Protein AF-A0AAN8FC14-F1 (afdb_monomer_lite)

InterPro domains:
  IPR001893 Cysteine-rich Golgi apparatus protein 1 repeat [PF00839] (1-31)
  IPR001893 Cysteine-rich Golgi apparatus protein 1 repeat [PF00839] (41-71)
  IPR039728 Golgi apparatus protein 1 [PTHR11884] (1-72)

Foldseek 3Di:
DPPVLCVQCVVLCVVQPVPDDDPVSLVSCLPPVSLVVGDPRNNVVSVVVVVVVVVVVVVPPDPVVPDDDPPPD

pLDDT: mean 73.95, std 16.07, range [43.5, 90.38]

Organism: Trichostrongylus colubriformis (NCBI:txid6319)

Structure (mmCIF, N/CA/C/O backbone):
data_AF-A0AAN8FC14-F1
#
_entry.id   AF-A0AAN8FC14-F1
#
loop_
_atom_site.group_PDB
_atom_site.id
_atom_site.type_symbol
_atom_site.label_atom_id
_atom_site.label_alt_id
_atom_site.label_comp_id
_atom_site.label_asym_id
_atom_site.label_entity_id
_atom_site.label_seq_id
_atom_site.pdbx_PDB_ins_code
_atom_site.Cartn_x
_atom_site.Cartn_y
_atom_site.Cartn_z
_atom_site.occupancy
_atom_site.B_iso_or_equiv
_atom_site.auth_seq_id
_atom_site.auth_comp_id
_atom_site.auth_asym_id
_atom_site.auth_atom_id
_atom_site.pdbx_PDB_model_num
ATOM 1 N N . MET A 1 1 ? 12.900 -11.003 -11.005 1.00 47.16 1 MET A N 1
ATOM 2 C CA . MET A 1 1 ? 12.307 -9.927 -10.185 1.00 47.16 1 MET A CA 1
ATOM 3 C C . MET A 1 1 ? 10.856 -9.761 -10.606 1.00 47.16 1 MET A C 1
ATOM 5 O O . MET A 1 1 ? 10.611 -9.804 -11.806 1.00 47.16 1 MET A O 1
ATOM 9 N N . ASP A 1 2 ? 9.908 -9.634 -9.675 1.00 56.59 2 ASP A N 1
ATOM 10 C CA . ASP A 1 2 ? 8.484 -9.424 -9.987 1.00 56.59 2 ASP A CA 1
ATOM 11 C C . ASP A 1 2 ? 8.252 -8.032 -10.601 1.00 56.59 2 ASP A C 1
ATOM 13 O O . ASP A 1 2 ? 7.820 -7.087 -9.938 1.00 56.59 2 ASP A O 1
ATOM 17 N N . ASP A 1 3 ? 8.574 -7.907 -11.887 1.00 66.12 3 ASP A N 1
ATOM 18 C CA . ASP A 1 3 ? 8.483 -6.674 -12.680 1.00 66.12 3 ASP A CA 1
ATOM 19 C C . ASP A 1 3 ? 7.052 -6.097 -12.675 1.00 66.12 3 ASP A C 1
ATOM 21 O O . ASP A 1 3 ? 6.843 -4.885 -12.753 1.00 66.12 3 ASP A O 1
ATOM 25 N N . GLU A 1 4 ? 6.052 -6.968 -12.509 1.00 75.00 4 GLU A N 1
ATOM 26 C CA . GLU A 1 4 ? 4.638 -6.602 -12.473 1.00 75.00 4 GLU A CA 1
ATOM 27 C C . GLU A 1 4 ? 4.249 -5.845 -11.196 1.00 75.00 4 GLU A C 1
ATOM 29 O O . GLU A 1 4 ? 3.579 -4.815 -11.288 1.00 75.00 4 GLU A O 1
ATOM 34 N N . LEU A 1 5 ? 4.710 -6.279 -10.015 1.00 78.81 5 LEU A N 1
ATOM 35 C CA . LEU A 1 5 ? 4.427 -5.586 -8.754 1.00 78.81 5 LEU A CA 1
ATOM 36 C C . LEU A 1 5 ? 5.041 -4.184 -8.777 1.00 78.81 5 LEU A C 1
ATOM 38 O O . LEU A 1 5 ? 4.350 -3.209 -8.495 1.00 78.81 5 LEU A O 1
ATOM 42 N N . GLN A 1 6 ? 6.318 -4.061 -9.153 1.00 79.56 6 GLN A N 1
ATOM 43 C CA . GLN A 1 6 ? 6.977 -2.756 -9.199 1.00 79.56 6 GLN A CA 1
ATOM 44 C C . GLN A 1 6 ? 6.342 -1.819 -10.232 1.00 79.56 6 GLN A C 1
ATOM 46 O O . GLN A 1 6 ? 6.268 -0.619 -9.976 1.00 79.56 6 GLN A O 1
ATOM 51 N N . LYS A 1 7 ? 5.825 -2.335 -11.356 1.00 83.31 7 LYS A N 1
ATOM 52 C CA . LYS A 1 7 ? 5.040 -1.539 -12.315 1.00 83.31 7 LYS A CA 1
ATOM 53 C C . LYS A 1 7 ? 3.699 -1.092 -11.741 1.00 83.31 7 LYS A C 1
ATOM 55 O O . LYS A 1 7 ? 3.392 0.097 -11.792 1.00 83.31 7 LYS A O 1
ATOM 60 N N . LYS A 1 8 ? 2.922 -2.021 -11.180 1.00 85.31 8 LYS A N 1
ATOM 61 C CA . LYS A 1 8 ? 1.577 -1.778 -10.623 1.00 85.31 8 LYS A CA 1
ATOM 62 C C . LYS A 1 8 ? 1.609 -0.866 -9.397 1.00 85.31 8 LYS A C 1
ATOM 64 O O . LYS A 1 8 ? 0.701 -0.068 -9.197 1.00 85.31 8 LYS A O 1
ATOM 69 N N . CYS A 1 9 ? 2.665 -0.972 -8.598 1.00 86.06 9 CYS A N 1
ATOM 70 C CA .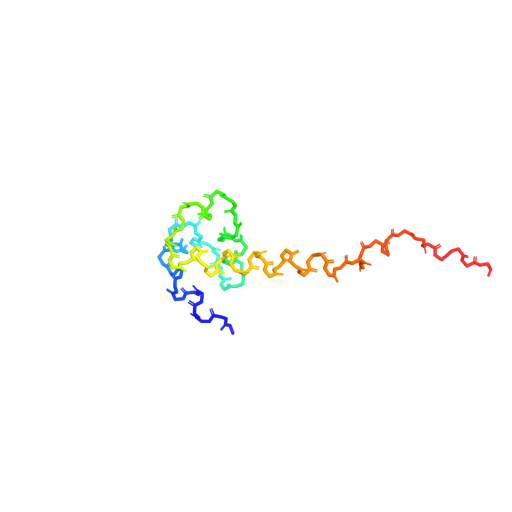 CYS A 1 9 ? 2.866 -0.214 -7.370 1.00 86.06 9 CYS A CA 1
ATOM 71 C C . CYS A 1 9 ? 3.804 0.985 -7.546 1.00 86.06 9 CYS A C 1
ATOM 73 O O . CYS A 1 9 ? 4.092 1.650 -6.561 1.00 86.06 9 CYS A O 1
ATOM 75 N N . LYS A 1 10 ? 4.291 1.302 -8.756 1.00 86.94 10 LYS A N 1
ATOM 76 C CA . LYS A 1 10 ? 5.321 2.340 -8.980 1.00 86.94 10 LYS A CA 1
ATOM 77 C C . LYS A 1 10 ? 4.986 3.681 -8.320 1.00 86.94 10 LYS A C 1
ATOM 79 O O . LYS A 1 10 ? 5.858 4.309 -7.723 1.00 86.94 10 LYS A O 1
ATOM 84 N N . TYR A 1 11 ? 3.727 4.106 -8.426 1.00 88.38 11 TYR A N 1
ATOM 85 C CA . TYR A 1 11 ? 3.236 5.341 -7.816 1.00 88.38 11 TYR A CA 1
ATOM 86 C C . TYR A 1 11 ? 3.277 5.274 -6.282 1.00 88.38 11 TYR A C 1
ATOM 88 O O . TYR A 1 11 ? 3.835 6.159 -5.634 1.00 88.38 11 TYR A O 1
ATOM 96 N N . ASP A 1 12 ? 2.740 4.198 -5.709 1.00 88.88 12 ASP A N 1
ATOM 97 C CA . ASP A 1 12 ? 2.710 3.977 -4.264 1.00 88.88 12 ASP A CA 1
ATOM 98 C C . ASP A 1 12 ? 4.121 3.815 -3.678 1.00 88.88 12 ASP A C 1
ATOM 100 O O . ASP A 1 12 ? 4.414 4.348 -2.611 1.00 88.88 12 ASP A O 1
ATOM 104 N N . ILE A 1 13 ? 5.027 3.152 -4.401 1.00 87.50 13 ILE A N 1
ATOM 105 C CA . ILE A 1 13 ? 6.436 2.999 -4.025 1.00 87.50 13 ILE A CA 1
ATOM 106 C C . ILE A 1 13 ? 7.096 4.368 -3.923 1.00 87.50 13 ILE A C 1
ATOM 108 O O . ILE A 1 13 ? 7.664 4.685 -2.887 1.00 87.50 13 ILE A O 1
ATOM 112 N N . GLY A 1 14 ? 6.967 5.217 -4.943 1.00 87.31 14 GLY A N 1
ATOM 113 C CA . GLY A 1 14 ? 7.548 6.560 -4.899 1.00 87.31 14 GLY A CA 1
ATOM 114 C C . GLY A 1 14 ? 6.957 7.443 -3.793 1.00 87.31 14 GLY A C 1
ATOM 115 O O . GLY A 1 14 ? 7.645 8.312 -3.265 1.00 87.31 14 GLY A O 1
ATOM 116 N N . LYS A 1 15 ? 5.693 7.214 -3.420 1.00 89.94 15 LYS A N 1
ATOM 117 C CA . LYS A 1 15 ? 4.973 8.032 -2.438 1.00 89.94 15 LYS A CA 1
ATOM 118 C C . LYS A 1 15 ? 5.195 7.595 -0.990 1.00 89.94 15 LYS A C 1
ATOM 120 O O . LYS A 1 15 ? 5.330 8.446 -0.116 1.00 89.9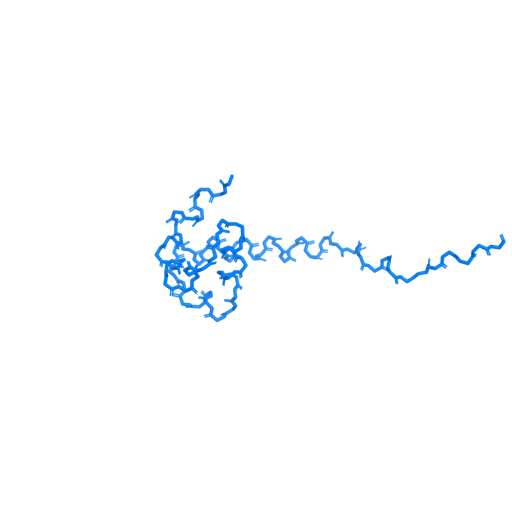4 15 LYS A O 1
ATOM 125 N N . PHE A 1 16 ? 5.194 6.290 -0.734 1.00 88.88 16 PHE A N 1
ATOM 126 C CA . PHE A 1 16 ? 5.236 5.714 0.614 1.00 88.88 16 PHE A CA 1
ATOM 127 C C . PHE A 1 16 ? 6.551 4.993 0.919 1.00 88.88 16 PHE A C 1
ATOM 129 O O . PHE A 1 16 ? 6.974 4.965 2.072 1.00 88.88 16 PHE A O 1
ATOM 136 N N . CYS A 1 17 ? 7.211 4.440 -0.099 1.00 88.50 17 CYS A N 1
ATOM 137 C CA . CYS A 1 17 ? 8.426 3.636 0.031 1.00 88.50 17 CYS A CA 1
ATOM 138 C C . CYS A 1 17 ? 9.583 4.152 -0.858 1.00 88.50 17 CYS A C 1
ATOM 140 O O . CYS A 1 17 ? 10.233 3.339 -1.517 1.00 88.50 17 CYS A O 1
ATOM 142 N N . PRO A 1 18 ? 9.880 5.472 -0.905 1.00 84.50 18 PRO A N 1
ATOM 143 C CA . PRO A 1 18 ? 10.857 6.028 -1.849 1.00 84.50 18 PRO A CA 1
ATOM 144 C C . PRO A 1 18 ? 12.289 5.525 -1.617 1.00 84.50 18 PRO A C 1
ATOM 146 O O . PRO A 1 18 ? 13.118 5.599 -2.516 1.00 84.50 18 PRO A O 1
ATOM 149 N N . ASN A 1 19 ? 12.576 5.017 -0.414 1.00 83.50 19 ASN A N 1
ATOM 150 C CA . ASN A 1 19 ? 13.891 4.520 -0.011 1.00 83.50 19 ASN A CA 1
ATOM 151 C C . ASN A 1 19 ? 14.009 2.985 -0.056 1.00 83.50 19 ASN A C 1
ATOM 153 O O . ASN A 1 19 ? 14.971 2.426 0.462 1.00 83.50 19 ASN A O 1
ATOM 157 N N . GLN A 1 20 ? 13.010 2.289 -0.600 1.00 81.44 20 GLN A N 1
ATOM 158 C CA . GLN A 1 20 ? 12.985 0.830 -0.664 1.00 81.44 20 GLN A CA 1
ATOM 159 C C . GLN A 1 20 ? 13.212 0.370 -2.101 1.00 81.44 20 GLN A C 1
ATOM 161 O O . GLN A 1 20 ? 12.624 0.921 -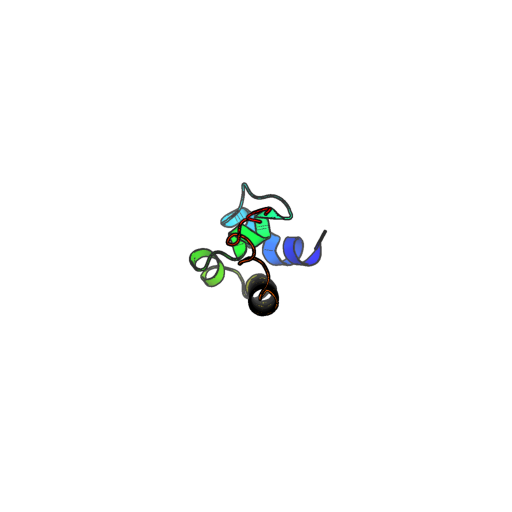3.030 1.00 81.44 20 GLN A O 1
ATOM 166 N N . ASN A 1 21 ? 14.033 -0.665 -2.282 1.00 70.88 21 ASN A N 1
ATOM 167 C CA . ASN A 1 21 ? 14.365 -1.203 -3.600 1.00 70.88 21 ASN A CA 1
ATOM 168 C C . ASN A 1 21 ? 13.921 -2.663 -3.732 1.00 70.88 21 ASN A C 1
ATOM 170 O O . ASN A 1 21 ? 14.175 -3.467 -2.835 1.00 70.88 21 ASN A O 1
ATOM 174 N N . GLY A 1 22 ? 13.282 -2.979 -4.864 1.00 71.31 22 GLY A N 1
ATOM 175 C CA . GLY A 1 22 ? 12.966 -4.334 -5.336 1.00 71.31 22 GLY A C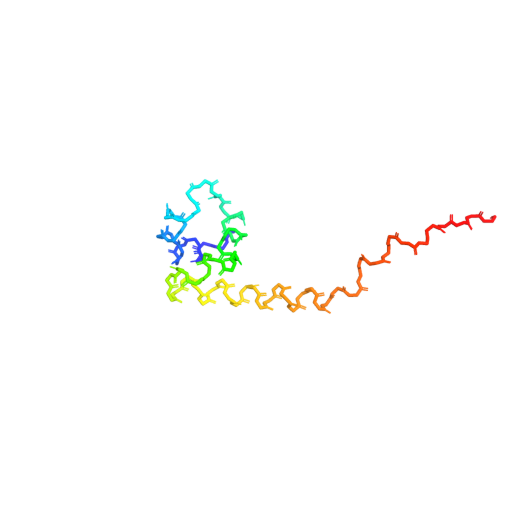A 1
ATOM 176 C C . GLY A 1 22 ? 12.228 -5.215 -4.326 1.00 71.31 22 GLY A C 1
ATOM 177 O O . GLY A 1 22 ? 11.004 -5.218 -4.256 1.00 71.31 22 GLY A O 1
ATOM 178 N N . GLU A 1 23 ? 12.999 -5.979 -3.563 1.00 70.25 23 GLU A N 1
ATOM 179 C CA . GLU A 1 23 ? 12.559 -6.934 -2.544 1.00 70.25 23 GLU A CA 1
ATOM 180 C C . GLU A 1 23 ? 12.021 -6.268 -1.265 1.00 70.25 23 GLU A C 1
ATOM 182 O O . GLU A 1 23 ? 10.981 -6.675 -0.751 1.00 70.25 23 GLU A O 1
ATOM 187 N N . ASN A 1 24 ? 12.635 -5.172 -0.809 1.00 79.12 24 ASN A N 1
ATOM 188 C CA . ASN A 1 24 ? 12.205 -4.470 0.411 1.00 79.12 24 ASN A CA 1
ATOM 189 C C . ASN A 1 24 ? 10.983 -3.565 0.185 1.00 79.12 24 ASN A C 1
ATOM 191 O O . ASN A 1 24 ? 10.312 -3.124 1.121 1.00 79.12 24 ASN A O 1
ATOM 195 N N . VAL A 1 25 ? 10.666 -3.292 -1.082 1.00 85.25 25 VAL A N 1
ATOM 196 C CA . VAL A 1 25 ? 9.439 -2.590 -1.460 1.00 85.25 25 VAL A CA 1
ATOM 197 C C . VAL A 1 25 ? 8.220 -3.374 -1.003 1.00 85.25 25 VAL A C 1
ATOM 199 O O . VAL A 1 25 ? 7.279 -2.779 -0.487 1.00 85.25 25 VAL A O 1
ATOM 202 N N . LEU A 1 26 ? 8.231 -4.696 -1.182 1.00 83.12 26 LEU A N 1
ATOM 203 C CA . LEU A 1 26 ? 7.100 -5.521 -0.797 1.00 83.12 26 LEU A CA 1
ATOM 204 C C . LEU A 1 26 ? 6.857 -5.425 0.712 1.00 83.12 26 LEU A C 1
ATOM 206 O O . LEU A 1 26 ? 5.727 -5.174 1.109 1.00 83.12 26 LEU A O 1
ATOM 210 N N . ASP A 1 27 ? 7.907 -5.533 1.526 1.00 85.00 27 ASP A N 1
ATOM 211 C CA . ASP A 1 27 ? 7.815 -5.405 2.985 1.00 85.00 27 ASP A CA 1
ATOM 212 C C . ASP A 1 27 ? 7.163 -4.072 3.394 1.00 85.00 27 ASP A C 1
ATOM 214 O O . ASP A 1 27 ? 6.145 -4.040 4.095 1.00 85.00 27 ASP A O 1
ATOM 218 N N . CYS A 1 28 ? 7.640 -2.970 2.813 1.00 88.50 28 CYS A N 1
ATOM 219 C CA . CYS A 1 28 ? 7.058 -1.653 3.038 1.00 88.50 28 CYS A CA 1
ATOM 220 C C . CYS A 1 28 ? 5.585 -1.570 2.596 1.00 88.50 28 CYS A C 1
ATOM 222 O O . CYS A 1 28 ? 4.738 -1.072 3.341 1.00 88.50 28 CYS A O 1
ATOM 224 N N . LEU A 1 29 ? 5.242 -2.110 1.422 1.00 86.81 29 LEU A N 1
ATOM 225 C CA . LEU A 1 29 ? 3.868 -2.126 0.920 1.00 86.81 29 LEU A CA 1
ATOM 226 C C . LEU A 1 29 ? 2.949 -3.033 1.751 1.00 86.81 29 LEU A C 1
ATOM 228 O O . LEU A 1 29 ? 1.764 -2.731 1.855 1.00 86.81 29 LEU A O 1
ATOM 232 N N . THR A 1 30 ? 3.468 -4.099 2.368 1.00 84.56 30 THR A N 1
ATOM 233 C CA . THR A 1 30 ? 2.709 -5.011 3.245 1.00 84.56 30 THR A CA 1
ATOM 234 C C . THR A 1 30 ? 2.397 -4.425 4.623 1.00 84.56 30 THR A C 1
ATOM 236 O O . THR A 1 30 ? 1.634 -5.012 5.393 1.00 84.56 30 THR A O 1
ATOM 239 N N . ASN A 1 31 ? 2.906 -3.232 4.940 1.00 86.94 31 ASN A N 1
ATOM 240 C CA . ASN A 1 31 ? 2.595 -2.551 6.187 1.00 86.94 31 ASN A CA 1
ATOM 241 C C . ASN A 1 31 ? 1.105 -2.180 6.253 1.00 86.94 31 ASN A C 1
ATOM 243 O O . ASN A 1 31 ? 0.601 -1.433 5.417 1.00 86.94 31 ASN A O 1
ATOM 247 N N . THR A 1 32 ? 0.393 -2.626 7.290 1.00 81.56 32 THR A N 1
ATOM 248 C CA . THR A 1 32 ? -1.063 -2.452 7.452 1.00 81.56 32 THR A CA 1
ATOM 249 C C . THR A 1 32 ? -1.534 -0.998 7.327 1.00 81.56 32 THR A C 1
ATOM 251 O O . THR A 1 32 ? -2.669 -0.749 6.915 1.00 81.56 32 THR A O 1
ATOM 254 N N . LYS A 1 33 ? -0.680 -0.026 7.677 1.00 84.62 33 LYS A N 1
ATOM 255 C CA . LYS A 1 33 ? -0.962 1.407 7.498 1.00 84.62 33 LYS A CA 1
ATOM 256 C C . LYS A 1 33 ? -0.888 1.826 6.028 1.00 84.62 33 LYS A C 1
ATOM 258 O O . LYS A 1 33 ? -1.759 2.558 5.568 1.00 84.62 33 LYS A O 1
ATOM 263 N N . ILE A 1 34 ? 0.112 1.331 5.301 1.00 86.94 34 ILE A N 1
ATOM 264 C CA . ILE A 1 34 ? 0.347 1.632 3.886 1.00 86.94 34 ILE A CA 1
ATOM 265 C C . ILE A 1 34 ? -0.663 0.883 3.012 1.00 86.94 34 ILE A C 1
ATOM 267 O O . ILE A 1 34 ? -1.301 1.522 2.188 1.00 86.94 34 ILE A O 1
ATOM 271 N N . VAL A 1 35 ? -0.935 -0.407 3.267 1.00 86.56 35 VAL A N 1
ATOM 272 C CA . VAL A 1 35 ? -1.915 -1.245 2.531 1.00 86.56 35 VAL A CA 1
ATOM 273 C C . VAL A 1 35 ? -3.285 -0.577 2.366 1.00 86.56 35 VAL A C 1
ATOM 275 O O . VAL A 1 35 ? -3.975 -0.779 1.365 1.00 86.56 35 VAL A O 1
ATOM 278 N N . ARG A 1 36 ? -3.718 0.210 3.358 1.00 86.31 36 ARG A N 1
ATOM 279 C CA . ARG A 1 36 ? -5.000 0.935 3.314 1.00 86.31 36 ARG A CA 1
ATOM 280 C C . ARG A 1 36 ? -4.972 2.160 2.398 1.00 86.31 36 ARG A C 1
ATOM 282 O O . ARG A 1 36 ? -6.034 2.568 1.944 1.00 86.31 36 ARG A O 1
ATOM 289 N N . LEU A 1 37 ? -3.789 2.716 2.160 1.00 88.69 37 LEU A N 1
ATOM 290 C CA . LEU A 1 37 ? -3.527 3.908 1.354 1.00 88.69 37 LEU A CA 1
ATOM 291 C C . LEU A 1 37 ? -3.081 3.576 -0.080 1.00 88.69 37 LEU A C 1
ATOM 293 O O . LEU A 1 37 ? -3.056 4.475 -0.916 1.00 88.69 37 LEU A O 1
ATOM 297 N N . LEU A 1 38 ? -2.746 2.311 -0.357 1.00 88.94 38 LEU A N 1
ATOM 298 C CA 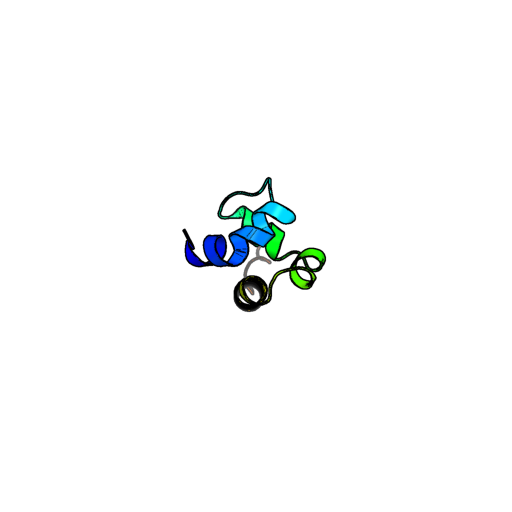. LEU A 1 38 ? -2.371 1.830 -1.687 1.00 88.94 38 LEU A CA 1
ATOM 299 C C . LEU A 1 38 ? -3.511 1.954 -2.697 1.00 88.94 38 LEU A C 1
ATOM 301 O O . LEU A 1 38 ? -4.689 1.785 -2.361 1.00 88.94 38 LEU A O 1
ATOM 305 N N . GLN A 1 39 ? -3.149 2.129 -3.969 1.00 90.38 39 GLN A N 1
ATOM 306 C CA . GLN A 1 39 ? -4.110 2.029 -5.062 1.00 90.38 39 GLN A CA 1
ATOM 307 C C . GLN A 1 39 ? -4.698 0.618 -5.177 1.00 90.38 39 GLN A C 1
ATOM 309 O O . GLN A 1 39 ? -4.044 -0.374 -4.864 1.00 90.38 39 GLN A O 1
ATOM 314 N N . ALA A 1 40 ? -5.928 0.511 -5.690 1.00 89.50 40 ALA A N 1
ATOM 315 C CA . ALA A 1 40 ? -6.636 -0.765 -5.830 1.00 89.50 40 ALA A CA 1
ATOM 316 C C . ALA A 1 40 ? -5.844 -1.828 -6.619 1.00 89.50 40 ALA A C 1
ATOM 318 O O . ALA A 1 40 ? -5.904 -3.009 -6.276 1.00 89.50 40 ALA A O 1
ATOM 319 N N . GLU A 1 41 ? -5.082 -1.414 -7.638 1.00 88.75 41 GLU A N 1
ATOM 320 C CA . GLU A 1 41 ? -4.211 -2.309 -8.408 1.00 88.75 41 GLU A CA 1
ATOM 321 C C . GLU A 1 41 ? -3.051 -2.853 -7.570 1.00 88.75 41 GLU A C 1
ATOM 323 O O . GLU A 1 41 ? -2.888 -4.068 -7.485 1.00 88.75 41 GLU A O 1
ATOM 328 N N . CYS A 1 42 ? -2.290 -1.982 -6.902 1.00 87.94 42 CYS A N 1
ATOM 329 C CA . CYS A 1 42 ? -1.181 -2.396 -6.044 1.00 87.94 42 CYS A CA 1
ATOM 330 C C . CYS A 1 42 ? -1.669 -3.204 -4.831 1.00 87.94 42 CYS A C 1
ATOM 332 O O . CYS A 1 42 ? -1.138 -4.267 -4.511 1.00 87.94 42 CYS A O 1
ATOM 334 N N . LYS A 1 43 ? -2.751 -2.746 -4.195 1.00 88.62 43 LYS A N 1
ATOM 335 C CA . LYS A 1 43 ? -3.369 -3.378 -3.030 1.00 88.62 43 LYS A CA 1
ATOM 336 C C . LYS A 1 43 ? -3.799 -4.812 -3.307 1.00 88.62 43 LYS A C 1
ATOM 338 O O . LYS A 1 43 ? -3.578 -5.658 -2.449 1.00 88.62 43 LYS A O 1
ATOM 343 N N . LYS A 1 44 ? -4.381 -5.104 -4.478 1.00 88.12 44 LYS A N 1
ATOM 344 C CA . LYS A 1 44 ? -4.731 -6.483 -4.860 1.00 88.12 44 LYS A CA 1
ATOM 345 C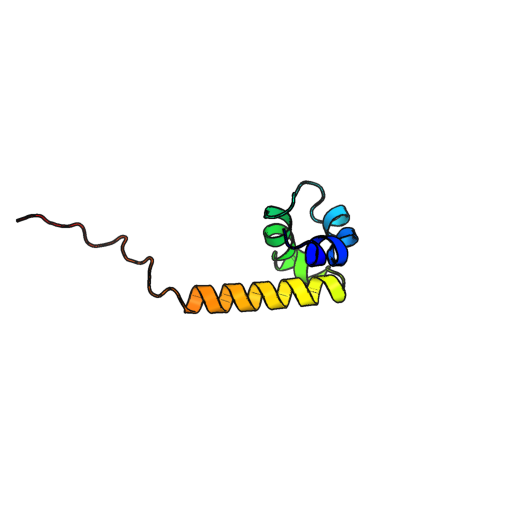 C . LYS A 1 44 ? -3.505 -7.392 -4.832 1.00 88.12 44 LYS A C 1
ATOM 347 O O . LYS A 1 44 ? -3.551 -8.425 -4.177 1.00 88.12 44 LYS A O 1
ATOM 352 N N . VAL A 1 45 ? -2.417 -6.984 -5.485 1.00 86.62 45 VAL A N 1
ATOM 353 C CA . VAL A 1 45 ? -1.189 -7.793 -5.564 1.00 86.62 45 VAL A CA 1
ATOM 354 C C . VAL A 1 45 ? -0.565 -7.974 -4.180 1.00 86.62 45 VAL A C 1
ATOM 356 O O . VAL A 1 45 ? -0.220 -9.087 -3.795 1.00 86.62 45 VAL A O 1
ATOM 359 N N . VAL A 1 46 ? -0.484 -6.898 -3.392 1.00 86.12 46 VAL A N 1
ATOM 360 C CA . VAL A 1 46 ? 0.052 -6.941 -2.025 1.00 86.12 46 VAL A CA 1
ATOM 361 C C . VAL A 1 46 ? -0.807 -7.824 -1.121 1.00 86.12 46 VAL A C 1
ATOM 363 O O . VAL A 1 46 ? -0.262 -8.634 -0.385 1.00 86.12 46 VAL A O 1
ATOM 366 N N . GLN A 1 47 ? -2.138 -7.729 -1.183 1.00 85.62 47 GLN A N 1
ATOM 367 C CA . GLN A 1 47 ? -3.033 -8.569 -0.380 1.00 85.62 47 GLN A CA 1
ATOM 368 C C . GLN A 1 47 ? -2.954 -10.048 -0.759 1.00 85.62 47 GLN A C 1
ATOM 370 O O . GLN A 1 47 ? -2.975 -10.889 0.139 1.00 85.62 47 GLN A O 1
ATOM 375 N N . GLU A 1 48 ? -2.864 -10.365 -2.052 1.00 85.81 48 GLU A N 1
ATOM 376 C CA . GLU A 1 48 ? -2.656 -11.741 -2.509 1.00 85.81 48 GLU A CA 1
ATOM 377 C C . GLU A 1 48 ? -1.328 -12.271 -1.975 1.00 85.81 48 GLU A C 1
ATOM 379 O O . GLU A 1 48 ? -1.317 -13.300 -1.308 1.00 85.81 48 GLU A O 1
ATOM 384 N N . ARG A 1 49 ? -0.243 -11.502 -2.101 1.00 81.88 49 ARG A N 1
ATOM 385 C CA . ARG A 1 49 ? 1.073 -11.910 -1.605 1.00 81.88 49 ARG A CA 1
ATOM 386 C C . ARG A 1 49 ? 1.137 -11.997 -0.074 1.00 81.88 49 ARG A C 1
ATOM 388 O O . ARG A 1 49 ? 1.738 -12.921 0.455 1.00 81.88 49 ARG A O 1
ATOM 395 N N . MET A 1 50 ? 0.448 -11.117 0.662 1.00 79.69 50 MET A N 1
ATOM 396 C CA . MET A 1 50 ? 0.268 -11.248 2.118 1.00 79.69 50 MET A CA 1
ATOM 397 C C . MET A 1 50 ? -0.505 -12.514 2.480 1.00 79.69 50 MET A C 1
ATOM 399 O O . MET A 1 50 ? -0.192 -13.158 3.476 1.00 79.69 50 MET A O 1
ATOM 403 N N . ARG A 1 51 ? -1.533 -12.868 1.701 1.00 81.75 51 ARG A N 1
ATOM 404 C CA . ARG A 1 51 ? -2.332 -14.078 1.909 1.00 81.75 51 ARG A CA 1
ATOM 405 C C . ARG A 1 51 ? -1.522 -15.331 1.586 1.00 81.75 51 ARG A C 1
ATOM 407 O O . ARG A 1 51 ? -1.640 -16.303 2.325 1.00 81.75 51 ARG A O 1
ATOM 414 N N . GLU A 1 52 ? -0.711 -15.307 0.535 1.00 78.06 52 GLU A N 1
ATOM 415 C CA . GLU A 1 52 ? 0.243 -16.365 0.199 1.00 78.06 52 GLU A CA 1
ATOM 416 C C . GLU A 1 52 ? 1.291 -16.522 1.303 1.00 78.06 52 GLU A C 1
ATOM 418 O O . GLU A 1 52 ? 1.400 -17.608 1.862 1.00 78.06 52 GLU A O 1
ATOM 423 N N . SER A 1 53 ? 1.944 -15.440 1.740 1.00 68.81 53 SER A N 1
ATOM 424 C CA . SER A 1 53 ? 2.876 -15.471 2.876 1.00 68.81 53 SER A CA 1
ATOM 425 C C . SER A 1 53 ? 2.206 -15.929 4.175 1.00 68.81 53 SER A C 1
ATOM 427 O O . SER A 1 53 ? 2.788 -16.692 4.936 1.00 68.81 53 SER A O 1
ATOM 429 N N . ALA A 1 54 ? 0.960 -15.528 4.446 1.00 68.00 54 ALA A N 1
ATOM 430 C CA . ALA A 1 54 ? 0.212 -15.994 5.617 1.00 68.00 54 ALA A CA 1
ATOM 431 C C . ALA A 1 54 ? -0.152 -17.486 5.532 1.00 68.00 54 ALA A C 1
ATOM 433 O O . ALA A 1 54 ? -0.244 -18.159 6.560 1.00 68.00 54 ALA A O 1
ATOM 434 N N . ARG A 1 55 ? -0.366 -18.016 4.321 1.00 64.50 55 ARG A N 1
ATOM 435 C CA . ARG A 1 55 ? -0.528 -19.456 4.084 1.00 64.50 55 ARG A CA 1
ATOM 436 C C . ARG A 1 55 ? 0.800 -20.192 4.253 1.00 64.50 55 ARG A C 1
ATOM 438 O O . ARG A 1 55 ? 0.788 -21.255 4.861 1.00 64.50 55 ARG A O 1
ATOM 445 N N . ASP A 1 56 ? 1.914 -19.601 3.827 1.00 58.56 56 ASP A N 1
ATOM 446 C CA . ASP A 1 56 ? 3.267 -20.142 4.011 1.00 58.56 56 ASP A CA 1
ATOM 447 C C . ASP A 1 56 ? 3.667 -20.199 5.498 1.00 58.56 56 ASP A C 1
ATOM 449 O O . ASP A 1 56 ? 4.162 -21.216 5.973 1.00 58.56 56 ASP A O 1
ATOM 453 N N . ILE A 1 57 ? 3.314 -19.175 6.290 1.00 50.62 57 ILE A N 1
ATOM 454 C CA . ILE A 1 57 ? 3.483 -19.173 7.757 1.00 50.62 57 ILE A CA 1
ATOM 455 C C . ILE A 1 57 ? 2.682 -20.309 8.411 1.00 50.62 57 ILE A C 1
ATOM 457 O O . ILE A 1 57 ? 3.171 -20.963 9.330 1.00 50.62 57 ILE A O 1
ATOM 461 N N . ARG A 1 58 ? 1.460 -20.591 7.933 1.00 51.75 58 ARG A N 1
ATOM 462 C CA . ARG A 1 58 ? 0.678 -21.748 8.412 1.00 51.75 58 ARG A CA 1
ATOM 463 C C . ARG A 1 58 ? 1.254 -23.085 7.936 1.00 51.75 58 ARG A C 1
ATOM 465 O O . ARG A 1 58 ? 0.983 -24.097 8.575 1.00 51.75 58 ARG A O 1
ATOM 472 N N . LEU A 1 59 ? 2.056 -23.086 6.870 1.00 46.25 59 LEU A N 1
ATOM 473 C CA . LEU A 1 59 ? 2.798 -24.243 6.368 1.00 46.25 59 LEU A CA 1
ATOM 474 C C . LEU A 1 59 ? 4.217 -24.368 6.956 1.00 46.25 59 LEU A C 1
ATOM 476 O O . LEU A 1 59 ? 4.991 -25.202 6.494 1.00 46.25 59 LEU A O 1
ATOM 480 N N . ARG A 1 60 ? 4.553 -23.609 8.011 1.00 49.50 60 ARG A N 1
ATOM 481 C CA . ARG A 1 60 ? 5.737 -23.858 8.848 1.00 49.50 60 ARG A CA 1
ATOM 482 C C . ARG A 1 60 ? 5.366 -24.236 10.286 1.00 49.50 60 ARG A C 1
ATOM 484 O O . ARG A 1 60 ? 5.556 -23.430 11.196 1.00 49.50 60 ARG A O 1
ATOM 491 N N . PRO A 1 61 ? 4.989 -25.493 10.567 1.00 46.09 61 PRO A N 1
ATOM 492 C CA . PRO A 1 61 ? 5.237 -26.090 11.878 1.00 46.09 61 PRO A CA 1
ATOM 493 C C . PRO A 1 61 ? 6.734 -26.456 12.040 1.00 46.09 61 PRO A C 1
ATOM 495 O O . PRO A 1 61 ? 7.054 -27.581 12.397 1.00 46.09 61 PRO A O 1
ATOM 498 N N . GLY A 1 62 ? 7.668 -25.542 11.730 1.00 50.50 62 GLY A N 1
ATOM 499 C CA . GLY A 1 62 ? 9.075 -25.903 11.481 1.00 50.50 62 GLY A CA 1
ATOM 500 C C . GLY A 1 62 ? 10.130 -24.828 11.755 1.00 50.50 62 GLY A C 1
ATOM 501 O O . GLY A 1 62 ? 11.159 -24.815 11.093 1.00 50.50 62 GLY A O 1
ATOM 502 N N . LEU A 1 63 ? 9.906 -23.913 12.704 1.00 48.84 63 LEU A N 1
ATOM 503 C CA . LEU A 1 63 ? 11.035 -23.306 13.430 1.00 48.84 63 LEU A CA 1
ATOM 504 C C . LEU A 1 63 ? 10.681 -23.038 14.896 1.00 48.84 63 LEU A C 1
ATOM 506 O O . LEU A 1 63 ? 10.890 -21.960 15.440 1.00 48.84 63 LEU A O 1
ATOM 510 N N . LEU A 1 64 ? 10.135 -24.073 15.532 1.00 45.41 64 LEU A N 1
ATOM 511 C CA . LEU A 1 64 ? 10.313 -24.309 16.963 1.00 45.41 64 LEU A CA 1
ATOM 512 C C . LEU A 1 64 ? 11.285 -25.484 17.194 1.00 45.41 64 LEU A C 1
ATOM 514 O O . LEU A 1 64 ? 11.228 -26.132 18.227 1.00 45.41 64 LEU A O 1
ATOM 518 N N . GLU A 1 65 ? 12.235 -25.724 16.282 1.00 48.78 65 GLU A N 1
ATOM 519 C CA . GLU A 1 65 ? 13.467 -26.483 16.578 1.00 48.78 65 GLU A CA 1
ATOM 520 C C . GLU A 1 65 ? 14.576 -25.550 17.099 1.00 48.78 65 GLU A C 1
ATOM 522 O O . GLU A 1 65 ? 15.740 -25.640 16.736 1.00 48.78 65 GLU A O 1
ATOM 527 N N . ALA A 1 66 ? 14.211 -24.614 17.977 1.00 50.53 66 ALA A N 1
ATOM 528 C CA . ALA A 1 66 ? 15.166 -23.880 18.807 1.00 50.53 66 ALA A CA 1
ATOM 529 C C . ALA A 1 66 ? 15.036 -24.267 20.290 1.00 50.53 66 ALA A C 1
ATOM 531 O O . ALA A 1 66 ? 15.390 -23.485 21.168 1.00 50.53 66 ALA A O 1
ATOM 532 N N . CYS A 1 67 ? 14.505 -25.457 20.601 1.00 49.66 67 CYS A N 1
ATOM 533 C CA . CYS A 1 67 ? 14.515 -25.953 21.975 1.00 49.66 67 CYS A CA 1
ATOM 534 C C . CYS A 1 67 ? 14.482 -27.486 22.054 1.00 49.66 67 CYS A C 1
ATOM 536 O O . CYS A 1 67 ? 13.416 -28.091 22.134 1.00 49.66 67 CYS A O 1
ATOM 538 N N . LYS A 1 68 ? 15.680 -28.077 22.014 1.00 48.31 68 LYS A N 1
ATOM 539 C CA . LYS A 1 68 ? 16.155 -29.322 22.657 1.00 48.31 68 LYS A CA 1
ATOM 540 C C . LYS A 1 68 ? 17.469 -29.665 21.951 1.00 48.31 68 LYS A C 1
ATOM 542 O O . LYS A 1 68 ? 17.530 -30.541 21.109 1.00 48.31 68 LYS A O 1
ATOM 547 N N . LYS A 1 69 ? 18.498 -28.825 22.101 1.00 47.06 69 LYS A N 1
ATOM 548 C CA . LYS A 1 69 ? 19.576 -29.118 23.058 1.00 47.06 69 LYS A CA 1
ATOM 549 C C . LYS A 1 69 ? 19.787 -30.625 23.133 1.00 47.06 69 LYS A C 1
ATOM 551 O O . LYS A 1 69 ? 19.202 -31.297 23.977 1.00 47.06 69 LYS A O 1
ATOM 556 N N . GLU A 1 70 ? 20.572 -31.109 22.188 1.00 48.75 70 GLU A N 1
ATOM 557 C CA . GLU A 1 70 ? 21.204 -32.413 22.216 1.00 48.75 70 GLU A CA 1
ATOM 558 C C . GLU A 1 70 ? 22.014 -32.459 23.518 1.00 48.75 70 GLU A C 1
ATOM 560 O O . GLU A 1 70 ? 23.118 -31.934 23.623 1.00 48.75 70 GLU A O 1
ATOM 565 N N . THR A 1 71 ? 21.402 -32.960 24.589 1.00 52.41 71 THR A N 1
ATOM 566 C CA . THR A 1 71 ? 22.149 -33.503 25.718 1.00 52.41 71 THR A CA 1
ATOM 567 C C . THR A 1 71 ? 22.719 -34.819 25.226 1.00 52.41 71 THR A C 1
ATOM 569 O O . THR A 1 71 ? 22.081 -35.863 25.358 1.00 52.41 71 THR A O 1
ATOM 572 N N . GLU A 1 72 ? 23.875 -34.712 24.574 1.00 52.34 72 GLU A N 1
ATOM 573 C CA . GLU A 1 72 ? 24.797 -35.812 24.325 1.00 52.34 72 GLU A CA 1
ATOM 574 C C . GLU A 1 72 ? 25.041 -36.519 25.667 1.00 52.34 72 GLU A C 1
ATOM 576 O O . GLU A 1 72 ? 25.408 -35.892 26.666 1.00 52.34 72 GLU A O 1
ATOM 581 N N . THR A 1 73 ? 24.664 -37.794 25.695 1.00 43.50 73 THR A N 1
ATOM 582 C CA . THR A 1 73 ? 25.012 -38.773 26.728 1.00 43.50 73 THR A CA 1
ATOM 583 C C . THR A 1 73 ? 26.320 -39.425 26.329 1.00 43.50 73 THR A C 1
ATOM 585 O O . THR A 1 73 ? 26.465 -39.688 25.114 1.00 43.50 73 THR A O 1
#

Secondary structure (DSSP, 8-state):
--HHHHHHTHHHHHHH-TT--THHHHHHHTSHHHHTTS-HHHHHHHHHHHHHHHHHHHT---S--SS------

Sequence (73 aa):
MDDELQKKCKYDIGKFCPNQNGENVLDCLTNTKIVRLLQAECKKVVQERMRESARDIRLRPGLLEACKKETET

Radius of gyration: 17.02 Å; chains: 1; bounding box: 32×47×39 Å